Protein AF-K9YUM5-F1 (afdb_monomer_lite)

Foldseek 3Di:
DDLVVLLPDDLVVLVVVCVVVVPPVSSVVSNVVNVVPPDDDDDPDPVSVVVVVVVVVD

pLDDT: mean 86.59, std 8.65, range [54.03, 96.19]

Secondary structure (DSSP, 8-state):
--HHHHHHS-HHHHHHHHHH-TT-HHHHHHHHHHHHHS------SHHHHHHHHHHH--

Structure (mmCIF, N/CA/C/O backbone):
data_AF-K9YUM5-F1
#
_entry.id   AF-K9YUM5-F1
#
loop_
_atom_site.group_PDB
_atom_site.id
_atom_site.type_symbol
_atom_site.label_atom_id
_atom_site.label_alt_id
_atom_site.label_comp_id
_atom_site.label_asym_id
_atom_site.label_entity_id
_atom_site.label_seq_id
_atom_site.pdbx_PDB_ins_code
_atom_site.Cartn_x
_atom_site.Cartn_y
_atom_site.Cartn_z
_atom_site.occupancy
_atom_site.B_iso_or_equiv
_atom_site.auth_seq_id
_atom_site.auth_comp_id
_atom_site.auth_asym_id
_atom_site.auth_atom_id
_atom_site.pdbx_PDB_model_num
ATOM 1 N N . MET A 1 1 ? 14.631 -1.486 -10.198 1.00 79.06 1 MET A N 1
ATOM 2 C CA . MET A 1 1 ? 14.080 -2.521 -9.301 1.00 79.06 1 MET A CA 1
ATOM 3 C C . MET A 1 1 ? 13.251 -3.450 -10.169 1.00 79.06 1 MET A C 1
ATOM 5 O O . MET A 1 1 ? 12.598 -2.930 -11.062 1.00 79.06 1 MET A O 1
ATOM 9 N N . THR A 1 2 ? 13.307 -4.770 -9.997 1.00 87.81 2 THR A N 1
ATOM 10 C CA . THR A 1 2 ? 12.409 -5.670 -10.745 1.00 87.81 2 THR A CA 1
ATOM 11 C C . THR A 1 2 ? 11.109 -5.910 -9.975 1.00 87.81 2 THR A C 1
ATOM 13 O O . THR A 1 2 ? 11.077 -5.825 -8.744 1.00 87.81 2 THR A O 1
ATOM 16 N N . LYS A 1 3 ? 10.039 -6.265 -10.695 1.00 86.94 3 LYS A N 1
ATOM 17 C CA . LYS A 1 3 ? 8.741 -6.652 -10.122 1.00 86.94 3 LYS A CA 1
ATOM 18 C C . LYS A 1 3 ? 8.860 -7.709 -9.022 1.00 86.94 3 LYS A C 1
ATOM 20 O O . LYS A 1 3 ? 8.203 -7.629 -7.987 1.00 86.94 3 LYS A O 1
ATOM 25 N N . GLU A 1 4 ? 9.706 -8.709 -9.250 1.00 90.12 4 GLU A N 1
ATOM 26 C CA . GLU A 1 4 ? 9.900 -9.831 -8.331 1.00 90.12 4 GLU A CA 1
ATOM 27 C C . GLU A 1 4 ? 10.567 -9.384 -7.024 1.00 90.12 4 GLU A C 1
ATOM 29 O O . GLU A 1 4 ? 10.119 -9.763 -5.942 1.00 90.12 4 GLU A O 1
ATOM 34 N N . GLN A 1 5 ? 11.547 -8.478 -7.111 1.00 91.06 5 GLN A N 1
ATOM 35 C CA . GLN A 1 5 ? 12.174 -7.866 -5.938 1.00 91.06 5 GLN A CA 1
ATOM 36 C C . GLN A 1 5 ? 11.157 -7.055 -5.123 1.00 91.06 5 GLN A C 1
ATOM 38 O O . GLN A 1 5 ? 11.066 -7.220 -3.908 1.00 91.06 5 GLN A O 1
ATOM 43 N N . LEU A 1 6 ? 10.327 -6.242 -5.786 1.00 90.50 6 LEU A N 1
ATOM 44 C CA . LEU A 1 6 ? 9.272 -5.465 -5.123 1.00 90.50 6 LEU A CA 1
ATOM 45 C C . LEU A 1 6 ? 8.239 -6.362 -4.422 1.00 90.50 6 LEU A C 1
ATOM 47 O O . LEU A 1 6 ? 7.766 -6.028 -3.336 1.00 90.50 6 LEU A O 1
ATOM 51 N N . ARG A 1 7 ? 7.905 -7.528 -4.990 1.00 90.19 7 ARG A N 1
ATOM 52 C CA . ARG A 1 7 ? 6.975 -8.487 -4.366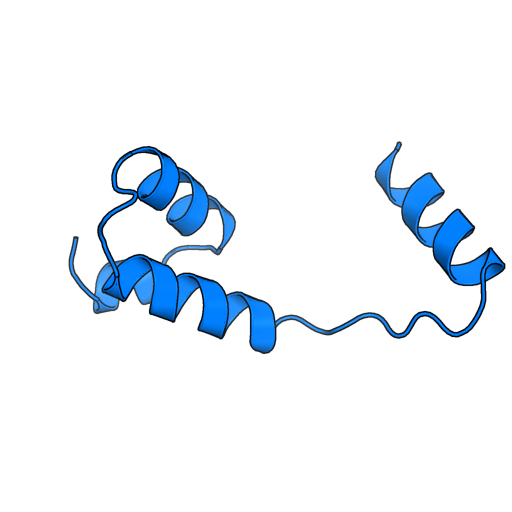 1.00 90.19 7 ARG A CA 1
ATOM 53 C C . ARG A 1 7 ? 7.546 -9.142 -3.109 1.00 90.19 7 ARG A C 1
ATOM 55 O O . ARG A 1 7 ? 6.775 -9.414 -2.1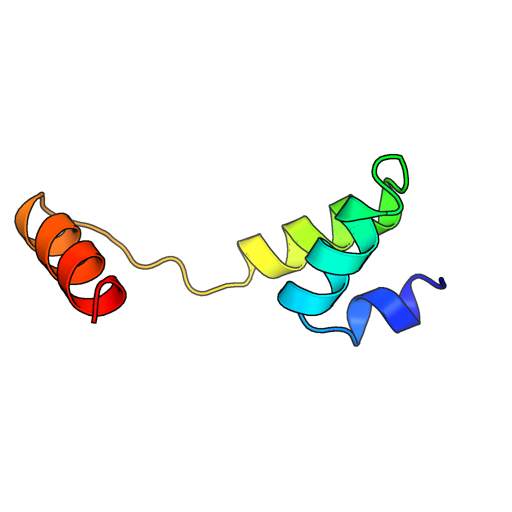85 1.00 90.19 7 ARG A O 1
ATOM 62 N N . GLN A 1 8 ? 8.858 -9.356 -3.042 1.00 92.94 8 GLN A N 1
ATOM 63 C CA . GLN A 1 8 ? 9.527 -9.923 -1.864 1.00 92.94 8 GLN A CA 1
ATOM 64 C C . GLN A 1 8 ? 9.694 -8.907 -0.725 1.00 92.94 8 GLN A C 1
ATOM 66 O O . GLN A 1 8 ? 9.736 -9.293 0.441 1.00 92.94 8 GLN A O 1
ATOM 71 N N . MET A 1 9 ? 9.723 -7.610 -1.038 1.00 91.81 9 MET A N 1
ATOM 72 C CA . MET A 1 9 ? 9.844 -6.545 -0.043 1.00 91.81 9 MET A CA 1
ATOM 73 C C . MET A 1 9 ? 8.600 -6.423 0.852 1.00 91.81 9 MET A C 1
ATOM 75 O O . MET A 1 9 ? 7.454 -6.713 0.471 1.00 91.81 9 MET A O 1
ATOM 79 N N . SER A 1 10 ? 8.811 -5.939 2.074 1.00 91.50 10 SER A N 1
ATOM 80 C CA . SER A 1 10 ? 7.726 -5.558 2.971 1.00 91.50 10 SER A CA 1
ATOM 81 C C . SER A 1 10 ? 7.019 -4.294 2.473 1.00 91.50 10 SER A C 1
ATOM 83 O O . SER A 1 10 ? 7.592 -3.442 1.790 1.00 91.50 10 SER A O 1
ATOM 85 N N . ARG A 1 11 ? 5.762 -4.100 2.893 1.00 90.25 11 ARG A N 1
ATOM 86 C CA . ARG A 1 11 ? 4.994 -2.882 2.571 1.00 90.25 11 ARG A CA 1
ATOM 87 C C . ARG A 1 11 ? 5.729 -1.596 2.980 1.00 90.25 11 ARG A C 1
ATOM 89 O O . ARG A 1 11 ? 5.592 -0.571 2.318 1.00 90.25 11 ARG A O 1
ATOM 96 N N . LYS A 1 12 ? 6.487 -1.634 4.085 1.00 91.75 12 LYS A N 1
ATOM 97 C CA . LYS A 1 12 ? 7.265 -0.483 4.566 1.00 91.75 12 LYS A CA 1
ATOM 98 C C . LYS A 1 12 ? 8.373 -0.127 3.578 1.00 91.75 12 LYS A C 1
ATOM 100 O O . LYS A 1 12 ? 8.493 1.043 3.235 1.00 91.75 12 LYS A O 1
ATOM 105 N N . GLU A 1 13 ? 9.117 -1.121 3.114 1.00 94.12 13 GLU A N 1
ATOM 106 C CA . GLU A 1 13 ? 10.234 -0.918 2.194 1.00 94.12 13 GLU A CA 1
ATOM 107 C C . GLU A 1 13 ? 9.757 -0.438 0.818 1.00 94.12 13 GLU A C 1
ATOM 109 O O . GLU A 1 13 ? 10.354 0.475 0.256 1.00 94.12 13 GLU A O 1
ATOM 114 N N . ILE A 1 14 ? 8.633 -0.961 0.312 1.00 94.31 14 ILE A N 1
ATOM 115 C CA . ILE A 1 14 ? 8.035 -0.490 -0.952 1.00 94.31 14 ILE A CA 1
ATOM 116 C C . ILE A 1 14 ? 7.579 0.969 -0.831 1.00 94.31 14 ILE A C 1
ATOM 118 O O . ILE A 1 14 ? 7.819 1.775 -1.724 1.00 94.31 14 ILE A O 1
ATOM 122 N N . ARG A 1 15 ? 6.977 1.357 0.300 1.00 94.25 15 ARG A N 1
ATOM 123 C CA . ARG A 1 15 ? 6.615 2.760 0.558 1.00 94.25 15 ARG A CA 1
ATOM 124 C C . ARG A 1 15 ? 7.842 3.674 0.580 1.00 94.25 15 ARG A C 1
ATOM 126 O O . ARG A 1 15 ? 7.784 4.783 0.058 1.00 94.25 15 ARG A O 1
ATOM 133 N N . ASP A 1 16 ? 8.933 3.238 1.205 1.00 95.69 16 ASP A N 1
ATOM 134 C CA . ASP A 1 16 ? 10.169 4.024 1.258 1.00 95.69 16 ASP A CA 1
ATOM 135 C C . ASP A 1 16 ? 10.848 4.113 -0.121 1.00 95.69 16 ASP A C 1
ATOM 137 O O . ASP A 1 16 ? 11.419 5.152 -0.453 1.00 95.69 16 ASP A O 1
ATOM 141 N N . TYR A 1 17 ? 10.712 3.078 -0.954 1.00 94.75 17 TYR A N 1
ATOM 142 C CA . TYR A 1 17 ? 11.092 3.108 -2.366 1.00 94.75 17 TYR A CA 1
ATOM 143 C C . TYR A 1 17 ? 10.259 4.125 -3.163 1.00 94.75 17 TYR A C 1
ATOM 145 O O . TYR A 1 17 ? 10.820 5.017 -3.798 1.00 94.75 17 TYR A O 1
ATOM 153 N N . LEU A 1 18 ? 8.929 4.070 -3.054 1.00 95.81 18 LEU A N 1
ATOM 154 C CA . LEU A 1 18 ? 8.001 4.977 -3.742 1.00 95.81 18 LEU A CA 1
ATOM 155 C C . LEU A 1 18 ? 8.192 6.451 -3.361 1.00 95.81 18 LEU A C 1
ATOM 157 O O . LEU A 1 18 ? 7.991 7.329 -4.193 1.00 95.81 18 LEU A O 1
ATOM 161 N N . ARG A 1 19 ? 8.654 6.750 -2.139 1.00 94.88 19 ARG A N 1
ATOM 162 C CA . ARG A 1 19 ? 9.035 8.123 -1.749 1.00 94.88 19 ARG A CA 1
ATOM 163 C C . ARG A 1 19 ? 10.156 8.7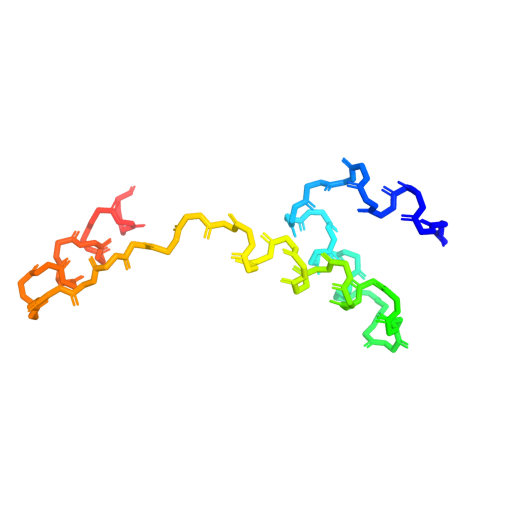02 -2.611 1.00 94.88 19 ARG A C 1
ATOM 165 O O . ARG A 1 19 ? 10.199 9.911 -2.807 1.00 94.88 19 ARG A O 1
ATOM 172 N N . LYS A 1 20 ? 11.070 7.853 -3.086 1.00 96.19 20 LYS A N 1
ATOM 173 C CA . LYS A 1 20 ? 12.182 8.239 -3.968 1.00 96.19 20 LYS A CA 1
ATOM 174 C C . LYS A 1 20 ? 11.821 8.090 -5.448 1.00 96.19 20 LYS A C 1
ATOM 176 O O . LYS A 1 20 ? 12.403 8.774 -6.281 1.00 96.19 20 LYS A O 1
ATOM 181 N N . HIS A 1 21 ? 10.860 7.221 -5.761 1.00 94.81 21 HIS A N 1
ATOM 182 C CA . HIS A 1 21 ? 10.433 6.883 -7.118 1.00 94.81 21 HIS A CA 1
ATOM 183 C C . HIS A 1 21 ? 8.906 7.010 -7.270 1.00 94.81 21 HIS A C 1
ATOM 185 O O . HIS A 1 21 ? 8.223 6.011 -7.488 1.00 94.81 21 HIS A O 1
ATOM 191 N N . PRO A 1 22 ? 8.341 8.226 -7.152 1.00 94.38 22 PRO A N 1
ATOM 192 C CA . PRO A 1 22 ? 6.889 8.414 -7.119 1.00 94.38 22 PRO A CA 1
ATOM 193 C C . PRO A 1 22 ? 6.194 8.092 -8.448 1.00 94.38 22 PRO A C 1
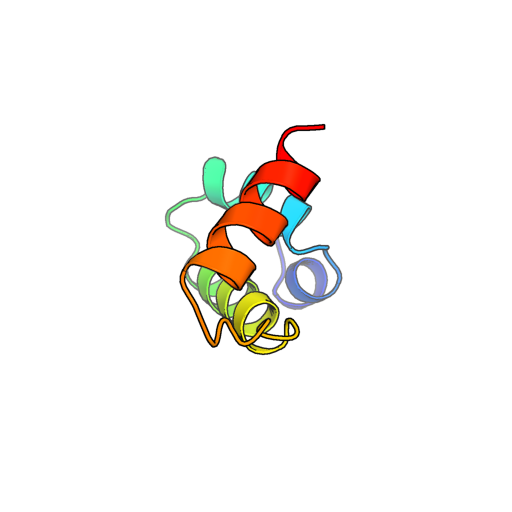ATOM 195 O O . PRO A 1 22 ? 4.992 7.848 -8.451 1.00 94.38 22 PRO A O 1
ATOM 198 N N . SER A 1 23 ? 6.931 8.087 -9.561 1.00 95.81 23 SER A N 1
ATOM 199 C CA . SER A 1 23 ? 6.433 7.779 -10.905 1.00 95.81 23 SER A CA 1
ATOM 200 C C . SER A 1 23 ? 6.523 6.294 -11.280 1.00 95.81 23 SER A C 1
ATOM 202 O O . SER A 1 23 ? 6.218 5.941 -12.417 1.00 95.81 23 SER A O 1
ATOM 204 N N . ASP A 1 24 ? 6.989 5.424 -10.377 1.00 94.50 24 ASP A N 1
ATOM 205 C CA . ASP A 1 24 ? 7.043 3.982 -10.629 1.00 94.50 24 ASP A CA 1
ATOM 206 C C . ASP A 1 24 ? 5.667 3.349 -10.380 1.00 94.50 24 ASP A C 1
ATOM 208 O O . ASP A 1 24 ? 5.308 2.981 -9.258 1.00 94.50 24 ASP A O 1
ATOM 212 N N . ASN A 1 25 ? 4.882 3.257 -11.452 1.00 93.31 25 ASN A N 1
ATOM 213 C CA . ASN A 1 25 ? 3.524 2.716 -11.413 1.00 93.31 25 ASN A CA 1
ATOM 214 C C . ASN A 1 25 ? 3.490 1.238 -10.994 1.00 93.31 25 ASN A C 1
ATOM 216 O O . ASN A 1 25 ? 2.573 0.829 -10.288 1.00 93.31 25 ASN A O 1
ATOM 220 N N . GLU A 1 26 ? 4.498 0.439 -11.357 1.00 93.25 26 GLU A N 1
ATOM 221 C CA . GLU A 1 26 ? 4.517 -0.983 -10.997 1.00 93.25 26 GLU A CA 1
ATOM 222 C C . GLU A 1 26 ? 4.748 -1.171 -9.491 1.00 93.25 26 GLU A C 1
ATOM 224 O O . GLU A 1 26 ? 4.133 -2.034 -8.857 1.00 93.25 26 GLU A O 1
ATOM 229 N N . ALA A 1 27 ? 5.586 -0.328 -8.883 1.00 93.56 27 ALA A N 1
ATOM 230 C CA . ALA A 1 27 ? 5.751 -0.313 -7.435 1.00 93.56 27 ALA A CA 1
ATOM 231 C C . ALA A 1 27 ? 4.475 0.132 -6.699 1.00 93.56 27 ALA A C 1
ATOM 233 O O . ALA A 1 27 ? 4.188 -0.396 -5.619 1.00 93.56 27 ALA A O 1
ATOM 234 N N . TRP A 1 28 ? 3.691 1.050 -7.276 1.00 94.62 28 TRP A N 1
ATOM 235 C CA . TRP A 1 28 ? 2.381 1.433 -6.740 1.00 94.62 28 TRP A CA 1
ATOM 236 C C . TRP A 1 28 ? 1.384 0.276 -6.783 1.00 94.62 28 TRP A C 1
ATOM 238 O O . TRP A 1 28 ? 0.757 -0.007 -5.760 1.00 94.62 28 TRP A O 1
ATOM 248 N N . ASP A 1 29 ? 1.291 -0.437 -7.905 1.00 93.38 29 ASP A N 1
ATOM 249 C CA . ASP A 1 29 ? 0.394 -1.590 -8.045 1.00 93.38 29 ASP A CA 1
ATOM 250 C C . ASP A 1 29 ? 0.687 -2.660 -6.982 1.00 93.38 29 ASP A C 1
ATOM 252 O O . ASP A 1 29 ? -0.210 -3.116 -6.270 1.00 93.38 29 ASP A O 1
ATOM 256 N N . ILE A 1 30 ? 1.966 -3.005 -6.792 1.00 92.25 30 ILE A N 1
ATOM 257 C CA . ILE A 1 30 ? 2.384 -3.995 -5.784 1.00 92.25 30 ILE A CA 1
ATOM 258 C C . ILE A 1 30 ? 2.124 -3.485 -4.359 1.00 92.25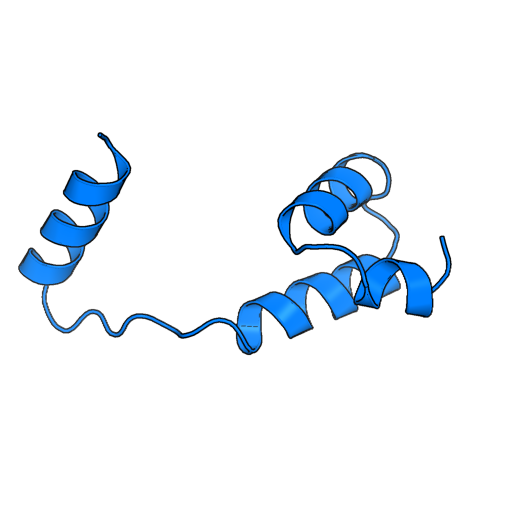 30 ILE A C 1
ATOM 260 O O . ILE A 1 30 ? 1.762 -4.261 -3.467 1.00 92.25 30 ILE A O 1
ATOM 264 N N . PHE A 1 31 ? 2.314 -2.185 -4.114 1.00 92.25 31 PHE A N 1
ATOM 265 C CA . PHE A 1 31 ? 2.013 -1.583 -2.820 1.00 92.25 31 PHE A CA 1
ATOM 266 C C . PHE A 1 31 ? 0.526 -1.716 -2.476 1.00 92.25 31 PHE A C 1
ATOM 268 O O . PHE A 1 31 ? 0.204 -2.138 -1.361 1.00 92.25 31 PHE A O 1
ATOM 275 N N . PHE A 1 32 ? -0.367 -1.401 -3.418 1.00 89.00 32 PHE A N 1
ATOM 276 C CA . PHE A 1 32 ? -1.811 -1.504 -3.213 1.00 89.00 32 PHE A CA 1
ATOM 277 C C . PHE A 1 32 ? -2.281 -2.952 -3.075 1.00 89.00 32 PHE A C 1
ATOM 279 O O . PHE A 1 32 ? -3.040 -3.236 -2.150 1.00 89.00 32 PHE A O 1
ATOM 286 N N . GLU A 1 33 ? -1.747 -3.884 -3.869 1.00 89.38 33 GLU A N 1
ATOM 287 C CA . GLU A 1 33 ? -2.026 -5.322 -3.733 1.00 89.38 33 GLU A CA 1
ATOM 288 C C . GLU A 1 33 ? -1.752 -5.806 -2.294 1.00 89.38 33 GLU A C 1
ATOM 290 O O . GLU A 1 33 ? -2.587 -6.444 -1.651 1.00 89.38 33 GLU A O 1
ATOM 295 N N . LYS A 1 34 ? -0.612 -5.409 -1.712 1.00 84.69 34 LYS A N 1
ATOM 296 C CA . LYS A 1 34 ? -0.266 -5.749 -0.319 1.00 84.69 34 LYS A CA 1
ATOM 297 C C . LYS A 1 34 ? -1.137 -5.041 0.723 1.00 84.69 34 LYS A C 1
ATOM 299 O O . LYS A 1 34 ? -1.260 -5.537 1.844 1.00 84.69 34 LYS A O 1
ATOM 304 N N . VAL A 1 35 ? -1.698 -3.872 0.410 1.00 84.38 35 VAL A N 1
ATOM 305 C CA . VAL A 1 35 ? -2.643 -3.171 1.295 1.00 84.38 35 VAL A CA 1
ATOM 306 C C . VAL A 1 35 ? -3.995 -3.877 1.304 1.00 84.38 35 VAL A C 1
ATOM 308 O O . VAL A 1 35 ? -4.574 -4.024 2.378 1.00 84.38 35 VAL A O 1
ATOM 311 N N . GLU A 1 36 ? -4.481 -4.336 0.152 1.00 76.88 36 GLU A N 1
ATOM 312 C CA . GLU A 1 36 ? -5.766 -5.033 0.049 1.00 76.88 36 GLU A CA 1
ATOM 313 C C . GLU A 1 36 ? -5.768 -6.389 0.753 1.00 76.88 36 GLU A C 1
ATOM 315 O O . GLU A 1 36 ? -6.751 -6.727 1.413 1.00 76.88 36 GLU A O 1
ATOM 320 N N . VAL A 1 37 ? -4.657 -7.127 0.665 1.00 74.94 37 VAL A N 1
ATOM 321 C CA . VAL A 1 37 ? -4.478 -8.422 1.343 1.00 74.94 37 VAL A CA 1
ATOM 322 C C . VAL A 1 37 ? -4.351 -8.263 2.864 1.00 74.94 37 VAL A C 1
ATOM 324 O O . VAL A 1 37 ? -4.603 -9.207 3.614 1.00 74.94 37 VAL A O 1
ATOM 327 N N . ALA A 1 38 ? -3.973 -7.079 3.358 1.00 69.56 38 ALA A N 1
ATOM 328 C CA . ALA A 1 38 ? -3.843 -6.865 4.792 1.00 69.56 38 ALA A CA 1
ATOM 329 C C . ALA A 1 38 ? -5.214 -7.011 5.486 1.00 69.56 38 ALA A C 1
ATOM 331 O O . ALA A 1 38 ? -6.205 -6.449 5.012 1.00 69.56 38 ALA A O 1
ATOM 332 N N . PRO A 1 39 ? -5.292 -7.718 6.631 1.00 72.12 39 PRO A N 1
ATOM 333 C CA . PRO A 1 39 ? -6.552 -7.925 7.330 1.00 72.12 39 PRO A CA 1
ATOM 334 C C . PRO A 1 39 ? -7.162 -6.574 7.707 1.00 72.12 39 PRO A C 1
ATOM 336 O O . PRO A 1 39 ? -6.638 -5.835 8.547 1.00 72.12 39 PRO A O 1
ATOM 339 N N . LYS A 1 40 ? -8.283 -6.244 7.062 1.00 72.75 40 LYS A N 1
ATOM 340 C CA . LYS A 1 40 ? -9.058 -5.044 7.369 1.00 72.75 40 LYS A CA 1
ATOM 341 C C . LYS A 1 40 ? -9.684 -5.246 8.748 1.00 72.75 40 LYS A C 1
ATOM 343 O O . LYS A 1 40 ? -10.528 -6.122 8.925 1.00 72.75 40 LYS A O 1
ATOM 348 N N . ARG A 1 41 ? -9.270 -4.451 9.740 1.00 74.06 41 ARG A N 1
ATOM 349 C CA . ARG A 1 41 ? -9.981 -4.393 11.025 1.00 74.06 41 ARG A CA 1
ATOM 350 C C . ARG A 1 41 ? -11.346 -3.757 10.766 1.00 74.06 41 ARG A C 1
ATOM 352 O O . ARG A 1 41 ? -11.404 -2.620 10.306 1.00 74.06 41 ARG A O 1
ATOM 359 N N . LYS A 1 42 ? -12.425 -4.496 11.028 1.00 74.75 42 LYS A N 1
ATOM 360 C CA . LYS A 1 42 ? -13.772 -3.918 11.065 1.00 74.75 42 LYS A CA 1
ATOM 361 C C . LYS A 1 42 ? -13.866 -3.004 12.282 1.00 74.75 42 LYS A C 1
ATOM 363 O O . LYS A 1 42 ? -13.432 -3.389 13.363 1.00 74.75 42 LYS A O 1
ATOM 368 N N . ILE A 1 43 ? -14.406 -1.812 12.075 1.00 82.44 43 ILE A N 1
ATOM 369 C CA . ILE A 1 43 ? -14.697 -0.840 13.126 1.00 82.44 43 ILE A CA 1
ATOM 370 C C . ILE A 1 43 ? -16.215 -0.749 13.160 1.00 82.44 43 ILE A C 1
ATOM 372 O O . ILE A 1 43 ? -16.811 -0.348 12.161 1.00 82.44 43 ILE A O 1
ATOM 376 N N . ASN A 1 44 ? -16.830 -1.216 14.246 1.00 83.25 44 ASN A N 1
ATOM 377 C CA . ASN A 1 44 ? -18.289 -1.311 14.333 1.00 83.25 44 ASN A CA 1
ATOM 378 C C . ASN A 1 44 ? -18.901 -0.161 15.146 1.00 83.25 44 ASN A C 1
ATOM 380 O O . ASN A 1 44 ? -20.117 0.012 15.124 1.00 83.25 44 ASN A O 1
ATOM 384 N N . SER A 1 45 ? -18.076 0.612 15.855 1.00 86.88 45 SER A N 1
ATOM 385 C CA . SER A 1 45 ? -18.501 1.743 16.678 1.00 86.88 45 SER A CA 1
ATOM 386 C C . SER A 1 45 ? -17.391 2.786 16.828 1.00 86.88 45 SER A C 1
ATOM 388 O O . SER A 1 45 ? -16.210 2.514 16.588 1.00 86.88 45 SER A O 1
ATOM 390 N N . ASP A 1 46 ? -17.772 3.977 17.284 1.00 87.19 46 ASP A N 1
ATOM 391 C CA . ASP A 1 46 ? -16.825 5.040 17.624 1.00 87.19 46 ASP A CA 1
ATOM 392 C C . ASP A 1 46 ? -15.911 4.635 18.796 1.00 87.19 46 ASP A C 1
ATOM 394 O O . ASP A 1 46 ? -14.736 4.997 18.825 1.00 87.19 46 ASP A O 1
ATOM 398 N N . GLU A 1 47 ? -16.402 3.812 19.729 1.00 86.88 47 GLU A N 1
ATOM 399 C CA . GLU A 1 47 ? -15.600 3.270 20.835 1.00 86.88 47 GLU A CA 1
ATOM 400 C C . GLU A 1 47 ? -14.489 2.329 20.340 1.00 86.88 47 GLU A C 1
ATOM 402 O O . GLU A 1 47 ? -13.347 2.421 20.804 1.00 86.88 47 GLU A O 1
ATOM 407 N N . ASP A 1 48 ? -14.784 1.473 19.351 1.00 84.25 48 ASP A N 1
ATOM 408 C CA . ASP A 1 48 ? -13.782 0.619 18.699 1.00 84.25 48 ASP A CA 1
ATOM 409 C C . ASP A 1 48 ? -12.694 1.469 18.027 1.00 84.25 48 ASP A C 1
ATOM 411 O O . ASP A 1 48 ? -11.500 1.165 18.127 1.00 84.25 48 ASP A O 1
ATOM 415 N N . LEU A 1 49 ? -13.089 2.563 17.365 1.00 84.75 49 LEU A N 1
ATOM 416 C CA . LEU A 1 49 ? -12.156 3.492 16.729 1.00 84.75 49 LEU A CA 1
ATOM 417 C C . LEU A 1 49 ? -11.239 4.158 17.765 1.00 84.75 49 LEU A C 1
ATOM 419 O O . LEU A 1 49 ? -10.017 4.157 17.590 1.00 84.75 49 LEU A O 1
ATOM 423 N N . ILE A 1 50 ? -11.810 4.684 18.854 1.00 87.12 50 ILE A N 1
ATOM 424 C CA . ILE A 1 50 ? -11.060 5.340 19.937 1.00 87.12 50 ILE A CA 1
ATOM 425 C C . ILE A 1 50 ? -10.056 4.367 20.558 1.00 87.12 50 ILE A C 1
ATOM 427 O O . ILE A 1 50 ? -8.893 4.727 20.768 1.00 87.12 50 ILE A O 1
ATOM 431 N N . LYS A 1 51 ? -10.455 3.113 20.795 1.00 84.31 51 LYS A N 1
ATOM 432 C CA . LYS A 1 51 ? -9.566 2.083 21.342 1.00 84.31 51 LYS A CA 1
ATOM 433 C C . LYS A 1 51 ? -8.381 1.802 20.415 1.00 84.31 51 LYS A C 1
ATOM 435 O O . LYS A 1 51 ? -7.239 1.800 20.870 1.00 84.31 51 LYS A O 1
ATOM 440 N N . ILE A 1 52 ? -8.630 1.650 19.113 1.00 83.94 52 ILE A N 1
ATOM 441 C CA . ILE A 1 52 ? -7.577 1.414 18.110 1.00 83.94 52 ILE A CA 1
ATOM 442 C C . ILE A 1 52 ? -6.594 2.591 18.031 1.00 83.94 52 ILE A C 1
ATOM 444 O O . ILE A 1 52 ? -5.388 2.371 17.892 1.00 83.94 52 ILE A O 1
ATOM 448 N N . ILE A 1 53 ? -7.087 3.831 18.094 1.00 83.81 53 ILE A N 1
ATOM 449 C CA . ILE A 1 53 ? -6.235 5.029 18.084 1.00 83.81 53 ILE A CA 1
ATOM 450 C C . ILE A 1 53 ? -5.364 5.055 19.344 1.00 83.81 53 ILE A C 1
ATOM 452 O O . ILE A 1 53 ? -4.150 5.217 19.248 1.00 83.81 53 ILE A O 1
ATOM 456 N N . THR A 1 54 ? -5.968 4.807 20.507 1.00 83.44 54 THR A N 1
ATOM 457 C CA . THR A 1 54 ? -5.281 4.838 21.806 1.00 83.44 54 THR A CA 1
ATOM 458 C C . THR A 1 54 ? -4.192 3.764 21.909 1.00 83.44 54 THR A C 1
ATOM 460 O O . THR A 1 54 ? -3.111 4.034 22.426 1.00 83.44 54 THR A O 1
ATOM 463 N N . GLU A 1 55 ? -4.428 2.562 21.373 1.00 80.12 55 GLU A N 1
ATOM 464 C CA . GLU A 1 55 ? -3.430 1.480 21.307 1.00 80.12 55 GLU A CA 1
ATOM 465 C C . GLU A 1 55 ? -2.209 1.830 20.444 1.00 80.12 55 GLU A C 1
ATOM 467 O O . GLU A 1 55 ? -1.113 1.354 20.723 1.00 80.12 55 GLU A O 1
ATOM 472 N N . LYS A 1 56 ? -2.380 2.645 19.396 1.00 72.38 56 LYS A N 1
ATOM 473 C CA . LYS A 1 56 ? -1.294 3.037 18.480 1.00 72.38 56 LYS A CA 1
ATOM 474 C C . LYS A 1 56 ? -0.480 4.244 18.942 1.00 72.38 56 LYS A C 1
ATOM 476 O O . LYS A 1 56 ? 0.581 4.490 18.374 1.00 72.38 56 LYS A O 1
ATOM 481 N N . SER A 1 57 ? -0.997 5.016 19.892 1.00 68.88 57 SER A N 1
ATOM 482 C CA . SER A 1 57 ? -0.332 6.201 20.447 1.00 68.88 57 SER A CA 1
ATOM 483 C C . SER A 1 57 ? 0.562 5.897 21.658 1.00 68.88 57 SER A C 1
ATOM 485 O O . SER A 1 57 ? 1.158 6.826 22.199 1.00 68.88 57 SER A O 1
ATOM 487 N N . LYS A 1 58 ? 0.654 4.628 22.080 1.00 54.03 58 LYS A N 1
ATOM 488 C CA . LYS A 1 58 ? 1.648 4.120 23.038 1.00 54.03 58 LYS A CA 1
ATOM 489 C C . LYS A 1 58 ? 2.863 3.560 22.310 1.00 54.03 58 LYS A C 1
ATOM 4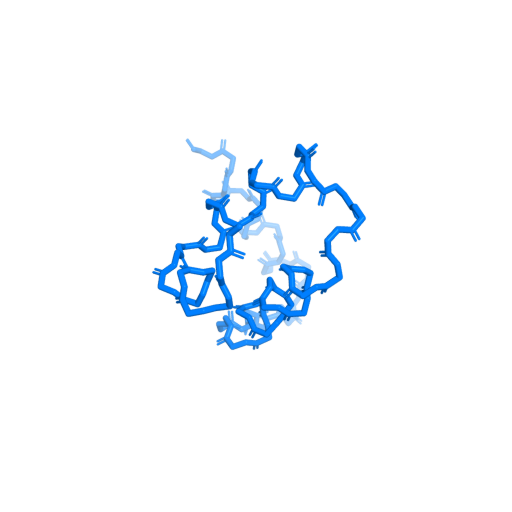91 O O . LYS A 1 58 ? 3.968 3.712 22.870 1.00 54.03 58 LYS A O 1
#

InterPro domains:
  IPR054053 Protein of unknown function DUF6887 [PF21826] (4-54)

Sequence (58 aa):
MTKEQLRQMSRKEIRDYLRKHPSDNEAWDIFFEKVEVAPKRKINSDEDLIKIITEKSK

Organism: Dactylococcopsis salina (strain PCC 8305) (NCBI:txid13035)

Radius of gyration: 15.03 Å; chains: 1; bounding box: 33×18×34 Å